Protein AF-A0A563DW80-F1 (afdb_monomer_lite)

Foldseek 3Di:
DDPPPLQLVVLLVLLVVLVVPLPPPVLVVVLVVQCVVLVVVPDPVSNVVSVVVSVVVVVVSVVVSVVSNVSSVVSNVSSVVVVVVVVVVVVVVVVD

Secondary structure (DSSP, 8-state):
-------HHHHHHHHHHHHHT-TTHHHHHHHHHHHHHHHHH--HHHHHHHHHHHHHHHHHHHHHHHHHHHHHHHHHHHHHHHHHHHHHHHHHHTT-

Structure (mmCIF, N/CA/C/O backbone):
data_AF-A0A563DW80-F1
#
_entry.id   AF-A0A563DW80-F1
#
loop_
_atom_site.group_PDB
_atom_site.id
_atom_site.type_symbol
_atom_site.label_atom_id
_atom_site.label_alt_id
_atom_site.label_comp_id
_atom_site.label_asym_id
_atom_site.label_entity_id
_atom_site.label_seq_id
_atom_site.pdbx_PDB_ins_code
_atom_site.Cartn_x
_atom_site.Cartn_y
_atom_site.Cartn_z
_atom_site.occupancy
_atom_site.B_iso_or_equiv
_atom_site.auth_seq_id
_atom_site.auth_comp_id
_atom_site.auth_asym_id
_atom_site.auth_atom_id
_atom_site.pdbx_PDB_model_num
ATOM 1 N N . MET A 1 1 ? 24.239 -14.620 -5.607 1.00 32.75 1 MET A N 1
ATOM 2 C CA . MET A 1 1 ? 24.041 -13.246 -6.111 1.00 32.75 1 MET A CA 1
ATOM 3 C C . MET A 1 1 ? 22.919 -13.300 -7.143 1.00 32.75 1 MET A C 1
ATOM 5 O O . MET A 1 1 ? 23.175 -13.481 -8.323 1.00 32.75 1 MET A O 1
ATOM 9 N N . THR A 1 2 ? 21.664 -13.322 -6.693 1.00 41.62 2 THR A N 1
ATOM 10 C CA . THR A 1 2 ? 20.494 -13.396 -7.581 1.00 41.62 2 THR A CA 1
ATOM 11 C C . THR A 1 2 ? 20.214 -11.996 -8.101 1.00 41.62 2 THR A C 1
ATOM 13 O O . THR A 1 2 ? 19.638 -11.177 -7.388 1.00 41.62 2 THR A O 1
ATOM 16 N N . GLY A 1 3 ? 20.694 -11.698 -9.308 1.00 39.69 3 GLY A N 1
ATOM 17 C CA . GLY A 1 3 ? 20.315 -10.477 -10.006 1.00 39.69 3 GLY A CA 1
ATOM 18 C C . GLY A 1 3 ? 18.807 -10.493 -10.216 1.00 39.69 3 GLY A C 1
ATOM 19 O O . GLY A 1 3 ? 18.300 -11.340 -10.949 1.00 39.69 3 GLY A O 1
ATOM 20 N N . LEU A 1 4 ? 18.092 -9.599 -9.529 1.00 50.62 4 LEU A N 1
ATOM 21 C CA . LEU A 1 4 ? 16.724 -9.245 -9.889 1.00 50.62 4 LEU A CA 1
ATOM 22 C C . LEU A 1 4 ? 16.760 -8.852 -11.367 1.00 50.62 4 LEU A C 1
ATOM 24 O O . LEU A 1 4 ? 17.449 -7.902 -11.732 1.00 50.62 4 LEU A O 1
ATOM 28 N N . SER A 1 5 ? 16.100 -9.639 -12.215 1.00 49.94 5 SER A N 1
ATOM 29 C CA . SER A 1 5 ? 15.978 -9.339 -13.638 1.00 49.94 5 SER A CA 1
ATOM 30 C C . SER A 1 5 ? 15.414 -7.922 -13.786 1.00 49.94 5 SER A C 1
ATOM 32 O O . SER A 1 5 ? 14.322 -7.636 -13.297 1.00 49.94 5 SER A O 1
ATOM 34 N N . THR A 1 6 ? 16.184 -7.023 -14.405 1.00 60.81 6 THR A N 1
ATOM 35 C CA . THR A 1 6 ? 15.820 -5.627 -14.701 1.00 60.81 6 THR A CA 1
ATOM 36 C C . THR A 1 6 ? 14.874 -5.563 -15.897 1.00 60.81 6 THR A C 1
ATOM 38 O O . THR A 1 6 ? 15.127 -4.855 -16.867 1.00 60.81 6 THR A O 1
ATOM 41 N N . ASP A 1 7 ? 13.804 -6.352 -15.860 1.00 68.19 7 ASP A N 1
ATOM 42 C CA . ASP A 1 7 ? 12.734 -6.267 -16.842 1.00 68.19 7 ASP A CA 1
ATOM 43 C C . ASP A 1 7 ? 11.873 -5.026 -16.516 1.00 68.19 7 ASP A C 1
ATOM 45 O O . ASP A 1 7 ? 11.304 -4.934 -15.419 1.00 68.19 7 ASP A O 1
ATOM 49 N N . PRO A 1 8 ? 11.780 -4.033 -17.419 1.00 67.44 8 PRO A N 1
ATOM 50 C CA . PRO A 1 8 ? 11.040 -2.799 -17.160 1.00 67.44 8 PRO A CA 1
ATOM 51 C C . PRO A 1 8 ? 9.534 -3.036 -16.968 1.00 67.44 8 PRO A C 1
ATOM 53 O O . PRO A 1 8 ? 8.886 -2.271 -16.251 1.00 67.44 8 PRO A O 1
ATOM 56 N N . GLY A 1 9 ? 8.974 -4.101 -17.549 1.00 69.69 9 GLY A N 1
ATOM 57 C CA . GLY A 1 9 ? 7.600 -4.535 -17.313 1.00 69.69 9 GLY A CA 1
ATOM 58 C C . GLY A 1 9 ? 7.411 -5.093 -15.902 1.00 69.69 9 GLY A C 1
ATOM 59 O O . GLY A 1 9 ? 6.446 -4.731 -15.229 1.00 69.69 9 GLY A O 1
ATOM 60 N N . ALA A 1 10 ? 8.357 -5.892 -15.404 1.00 71.62 10 ALA A N 1
ATOM 61 C CA . ALA A 1 10 ? 8.329 -6.414 -14.037 1.00 71.62 10 ALA A CA 1
ATOM 62 C C . ALA A 1 10 ? 8.387 -5.294 -12.981 1.00 71.62 10 ALA A C 1
ATOM 64 O O . ALA A 1 10 ? 7.649 -5.339 -11.995 1.00 71.62 10 ALA A O 1
ATOM 65 N N . LEU A 1 11 ? 9.187 -4.246 -13.215 1.00 72.69 11 LEU A N 1
AT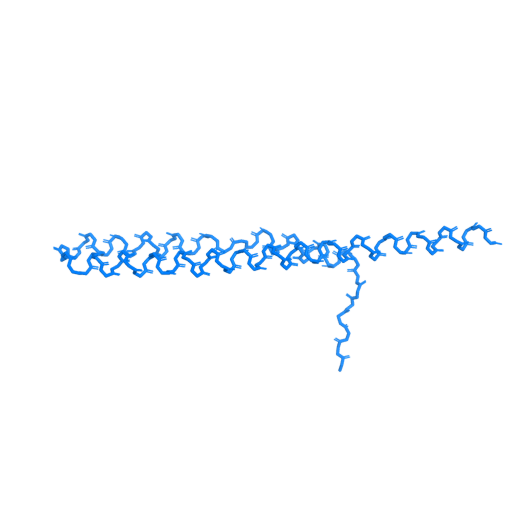OM 66 C CA . LEU A 1 11 ? 9.241 -3.062 -12.343 1.00 72.69 11 LEU A CA 1
ATOM 67 C C . LEU A 1 11 ? 7.908 -2.295 -12.329 1.00 72.69 11 LEU A C 1
ATOM 69 O O . LEU A 1 11 ? 7.439 -1.877 -11.269 1.00 72.69 11 LEU A O 1
ATOM 73 N N . GLN A 1 12 ? 7.257 -2.158 -13.487 1.00 70.38 12 GLN A N 1
ATOM 74 C CA . GLN A 1 12 ? 5.957 -1.488 -13.600 1.00 70.38 12 GLN A CA 1
ATOM 75 C C . GLN A 1 12 ? 4.817 -2.300 -12.970 1.00 70.38 12 GLN A C 1
ATOM 77 O O . GLN A 1 12 ? 3.935 -1.727 -12.325 1.00 70.38 12 GLN A O 1
ATOM 82 N N . VAL A 1 13 ? 4.830 -3.627 -13.123 1.00 75.19 13 VAL A N 1
ATOM 83 C CA . VAL A 1 13 ? 3.878 -4.532 -12.460 1.00 75.19 13 VAL A CA 1
ATOM 84 C C . VAL A 1 13 ? 4.088 -4.509 -10.947 1.00 75.19 13 VAL A C 1
ATOM 86 O O . VAL A 1 13 ? 3.108 -4.420 -10.209 1.00 75.19 13 VAL A O 1
ATOM 89 N N . GLY A 1 14 ? 5.339 -4.507 -10.478 1.00 66.50 14 GLY A N 1
ATOM 90 C CA . GLY A 1 14 ? 5.677 -4.345 -9.062 1.00 66.50 14 GLY A CA 1
ATOM 91 C C . GLY A 1 14 ? 5.150 -3.028 -8.486 1.00 66.50 14 GLY A C 1
ATOM 92 O O . GLY A 1 14 ? 4.427 -3.043 -7.491 1.00 66.50 14 GLY A O 1
ATOM 93 N 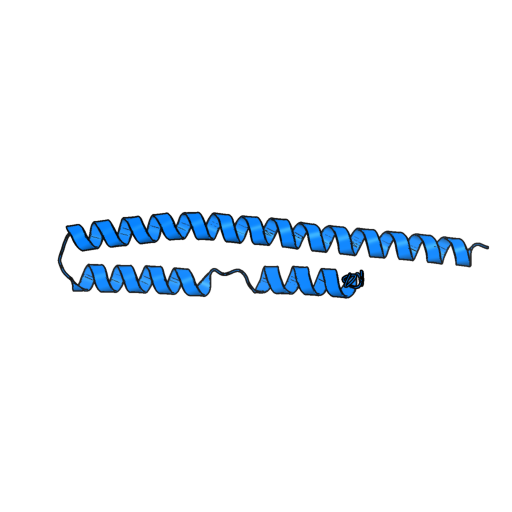N . ALA A 1 15 ? 5.405 -1.903 -9.163 1.00 65.56 15 ALA A N 1
ATOM 94 C CA . ALA A 1 15 ? 4.887 -0.590 -8.770 1.00 65.56 15 ALA A CA 1
ATOM 95 C C . ALA A 1 15 ? 3.350 -0.572 -8.676 1.00 65.56 15 ALA A C 1
ATOM 97 O O . ALA A 1 15 ? 2.786 -0.084 -7.698 1.00 65.56 15 ALA A O 1
ATOM 98 N N . ARG A 1 16 ? 2.659 -1.156 -9.665 1.00 67.62 16 ARG A N 1
ATOM 99 C CA . ARG A 1 16 ? 1.190 -1.214 -9.699 1.00 67.62 16 ARG A CA 1
ATOM 100 C C . ARG A 1 16 ? 0.614 -2.118 -8.610 1.00 67.62 16 ARG A C 1
ATOM 102 O O . ARG A 1 16 ? -0.410 -1.786 -8.026 1.00 67.62 16 ARG A O 1
ATOM 109 N N . THR A 1 17 ? 1.270 -3.243 -8.335 1.00 67.56 17 THR A N 1
ATOM 110 C CA . THR A 1 17 ? 0.836 -4.201 -7.308 1.00 67.56 17 THR A CA 1
ATOM 111 C C . THR A 1 17 ? 0.957 -3.594 -5.914 1.00 67.56 17 THR A C 1
ATOM 113 O O . THR A 1 17 ? 0.053 -3.763 -5.106 1.00 67.56 17 THR A O 1
ATOM 116 N N . MET A 1 18 ? 2.013 -2.825 -5.642 1.00 65.19 18 MET A N 1
ATOM 117 C CA . MET A 1 18 ? 2.156 -2.125 -4.361 1.00 65.19 18 MET A CA 1
ATOM 118 C C . MET A 1 18 ? 1.187 -0.950 -4.225 1.00 65.19 18 MET A C 1
ATOM 120 O O . MET A 1 18 ? 0.585 -0.797 -3.169 1.00 65.19 18 MET A O 1
ATOM 124 N N . ALA A 1 19 ? 0.954 -0.183 -5.296 1.00 62.91 19 ALA A N 1
ATOM 125 C CA . ALA A 1 19 ? -0.063 0.871 -5.293 1.00 62.91 19 ALA A CA 1
ATOM 126 C C . ALA A 1 19 ? -1.488 0.316 -5.079 1.00 62.91 19 ALA A C 1
ATOM 128 O O . ALA A 1 19 ? -2.307 0.943 -4.416 1.00 62.91 19 ALA A O 1
ATOM 129 N N . ALA A 1 20 ? -1.786 -0.876 -5.611 1.00 63.62 20 ALA A N 1
ATOM 130 C CA . ALA A 1 20 ? -3.063 -1.565 -5.403 1.00 63.62 20 ALA A CA 1
ATOM 131 C C . ALA A 1 20 ? -3.151 -2.290 -4.046 1.00 63.62 20 ALA A C 1
ATOM 133 O O . ALA A 1 20 ? -4.245 -2.499 -3.528 1.00 63.62 20 ALA A O 1
ATOM 134 N N . GLY A 1 21 ? -2.007 -2.676 -3.478 1.00 60.16 21 GLY A N 1
ATOM 135 C CA . GLY A 1 21 ? -1.876 -3.329 -2.177 1.00 60.16 21 GLY A CA 1
ATOM 136 C C . GLY A 1 21 ? -1.877 -2.372 -0.986 1.00 60.16 21 GLY A C 1
ATOM 137 O O . GLY A 1 21 ? -1.644 -2.840 0.128 1.00 60.16 21 GLY A O 1
ATOM 138 N N . GLY A 1 22 ? -2.131 -1.074 -1.212 1.00 58.41 22 GLY A N 1
ATOM 139 C CA . GLY A 1 22 ? -2.221 -0.037 -0.183 1.00 58.41 22 GLY A CA 1
ATOM 140 C C . GLY A 1 22 ? -2.997 -0.543 1.029 1.00 58.41 22 GLY A C 1
ATOM 141 O O . GLY A 1 22 ? -4.194 -0.833 0.960 1.00 58.41 22 GLY A O 1
ATOM 142 N N . SER A 1 23 ? -2.276 -0.708 2.133 1.00 58.03 23 SER A N 1
ATOM 143 C CA . SER A 1 23 ? -2.616 -1.469 3.336 1.00 58.03 23 SER A CA 1
ATOM 144 C C . SER A 1 23 ? -3.667 -0.788 4.216 1.00 58.03 23 SER A C 1
ATOM 146 O O . SER A 1 23 ? -3.582 -0.804 5.439 1.00 58.03 23 SER A O 1
ATOM 148 N N . SER A 1 24 ? -4.685 -0.183 3.615 1.00 56.56 24 SER A N 1
ATOM 149 C CA . SER A 1 24 ? -5.673 0.652 4.299 1.00 56.56 24 SER A CA 1
ATOM 150 C C . SER A 1 24 ? -6.888 -0.131 4.819 1.00 56.56 24 SER A C 1
ATOM 152 O O . SER A 1 24 ? -7.575 0.332 5.726 1.00 56.56 24 SER A O 1
ATOM 154 N N . GLY A 1 25 ? -7.153 -1.347 4.325 1.00 58.22 25 GLY A N 1
ATOM 155 C CA . GLY A 1 25 ? -8.347 -2.117 4.714 1.00 58.22 25 GLY A CA 1
ATOM 156 C C . GLY A 1 25 ? -8.273 -2.762 6.106 1.00 58.22 25 GLY A C 1
ATOM 157 O O . GLY A 1 25 ? -9.202 -2.651 6.909 1.00 58.22 25 GLY A O 1
ATOM 158 N N . LEU A 1 26 ? -7.158 -3.428 6.403 1.00 61.38 26 LEU A N 1
ATOM 159 C CA . LEU A 1 26 ? -6.949 -4.175 7.649 1.00 61.38 26 LEU A CA 1
ATOM 160 C C . LEU A 1 26 ? -6.905 -3.257 8.885 1.00 61.38 26 LEU A C 1
ATOM 162 O O . LEU A 1 26 ? -7.582 -3.545 9.873 1.00 61.38 26 LEU A O 1
ATOM 166 N N . PRO A 1 27 ? -6.219 -2.107 8.843 1.00 65.12 27 PRO A N 1
ATOM 167 C CA . PRO A 1 27 ? -6.148 -1.253 10.013 1.00 65.12 27 PRO A CA 1
ATOM 168 C C . PRO A 1 27 ? -7.406 -0.444 10.286 1.00 65.12 27 PRO A C 1
ATOM 170 O O . PRO A 1 27 ? -7.764 -0.243 11.443 1.00 65.12 27 PRO A O 1
ATOM 173 N N . VAL A 1 28 ? -8.129 -0.036 9.240 1.00 66.62 28 VAL A N 1
ATOM 174 C CA . VAL A 1 28 ? -9.455 0.575 9.396 1.00 66.62 28 VAL A CA 1
ATOM 175 C C . VAL A 1 28 ? -10.421 -0.414 10.060 1.00 66.62 28 VAL A C 1
ATOM 177 O O . VAL A 1 28 ? -11.231 -0.019 10.903 1.00 66.62 28 VAL A O 1
ATOM 180 N N . ALA A 1 29 ? -10.319 -1.707 9.735 1.00 67.44 29 ALA A N 1
ATOM 181 C CA . ALA A 1 29 ? -11.094 -2.757 10.393 1.00 67.44 29 ALA A CA 1
ATOM 182 C C . ALA A 1 29 ? -10.689 -2.946 11.868 1.00 67.44 29 ALA A C 1
ATOM 184 O O . ALA A 1 29 ? -11.565 -3.023 12.730 1.00 67.44 29 ALA A O 1
ATOM 185 N N . VAL A 1 30 ? -9.387 -2.939 12.176 1.00 69.69 30 VAL A N 1
ATOM 186 C CA . VAL A 1 30 ? -8.871 -3.024 13.556 1.00 69.69 30 VAL A CA 1
ATOM 187 C C . VAL A 1 30 ? -9.291 -1.808 14.387 1.00 69.69 30 VAL A C 1
ATOM 189 O O . VAL A 1 30 ? -9.794 -1.974 15.495 1.00 69.69 30 VAL A O 1
ATOM 192 N N . ALA A 1 31 ? -9.190 -0.591 13.848 1.00 66.81 31 ALA A N 1
ATOM 193 C CA . ALA A 1 31 ? -9.622 0.629 14.529 1.00 66.81 31 ALA A CA 1
ATOM 194 C C . ALA A 1 31 ? -11.131 0.617 14.834 1.00 66.81 31 ALA A C 1
ATOM 196 O O . ALA A 1 31 ? -11.550 0.993 15.933 1.00 66.81 31 ALA A O 1
ATOM 197 N N . ARG A 1 32 ? -11.964 0.131 13.899 1.00 69.06 32 ARG A N 1
ATOM 198 C CA . ARG A 1 32 ? -13.402 -0.074 14.151 1.00 69.06 32 ARG A CA 1
ATOM 199 C C . ARG A 1 32 ? -13.656 -1.109 15.244 1.00 69.06 32 ARG A C 1
ATOM 201 O O . ARG A 1 32 ? -14.506 -0.866 16.098 1.00 69.06 32 ARG A O 1
ATOM 208 N N . ALA A 1 33 ? -12.929 -2.226 15.238 1.00 71.75 33 ALA A N 1
ATOM 209 C CA . ALA A 1 33 ? -13.066 -3.269 16.251 1.00 71.75 33 ALA A CA 1
ATOM 210 C C . ALA A 1 33 ? -12.674 -2.756 17.646 1.00 71.75 33 ALA A C 1
ATOM 212 O O . ALA A 1 33 ? -13.435 -2.929 18.595 1.00 71.75 33 ALA A O 1
ATO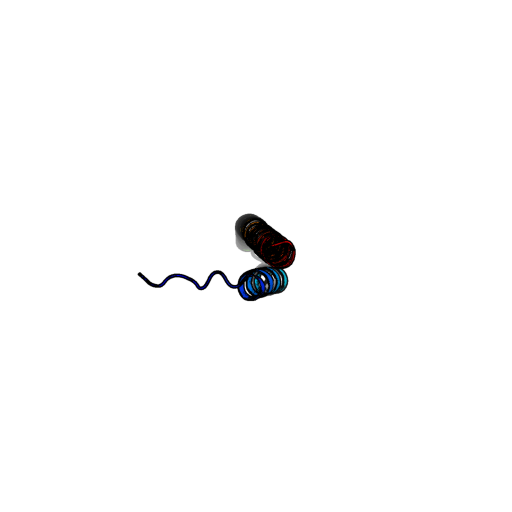M 213 N N . LEU A 1 34 ? -11.552 -2.041 17.764 1.00 69.75 34 LEU A N 1
ATOM 214 C CA . LEU A 1 34 ? -11.107 -1.438 19.023 1.00 69.75 34 LEU A CA 1
ATOM 215 C C . LEU A 1 34 ? -12.120 -0.421 19.561 1.00 69.75 34 LEU A C 1
ATOM 217 O O . LEU A 1 34 ? -12.417 -0.422 20.753 1.00 69.75 34 LEU A O 1
ATOM 221 N N . ARG A 1 35 ? -12.715 0.400 18.687 1.00 65.94 35 ARG A N 1
ATOM 222 C CA . ARG A 1 35 ? -13.755 1.366 19.073 1.00 65.94 35 ARG A CA 1
ATOM 223 C C . ARG A 1 35 ? -15.048 0.686 19.534 1.00 65.94 35 ARG A C 1
ATOM 225 O O . ARG A 1 35 ? -15.683 1.168 20.468 1.00 65.94 35 ARG A O 1
ATOM 232 N N . ALA A 1 36 ? -15.420 -0.434 18.912 1.00 70.50 36 ALA A N 1
ATOM 233 C CA . ALA A 1 36 ? -16.572 -1.235 19.321 1.00 70.50 36 ALA A CA 1
ATOM 234 C C . ALA A 1 36 ? -16.343 -1.922 20.679 1.00 70.50 36 ALA A C 1
ATOM 236 O O . ALA A 1 36 ? -17.221 -1.878 21.537 1.00 70.50 36 ALA A O 1
ATOM 237 N N . VAL A 1 37 ? -15.154 -2.492 20.901 1.00 70.56 37 VAL A N 1
ATOM 238 C CA . VAL A 1 37 ? -14.768 -3.121 22.177 1.00 70.56 37 VAL A CA 1
ATOM 239 C C . VAL A 1 37 ? -14.712 -2.088 23.306 1.00 70.56 37 VAL A C 1
ATOM 241 O O . VAL A 1 37 ? -15.244 -2.334 24.385 1.00 70.56 37 VAL A O 1
ATOM 244 N N . ALA A 1 38 ? -14.146 -0.908 23.045 1.00 65.94 38 ALA A N 1
ATOM 245 C CA . ALA A 1 38 ? -14.135 0.212 23.985 1.00 65.94 38 ALA A CA 1
ATOM 246 C C . ALA A 1 38 ? -15.550 0.670 24.374 1.00 65.94 38 ALA A C 1
ATOM 248 O O . ALA A 1 38 ? -15.853 0.804 25.557 1.00 65.94 38 ALA A O 1
ATOM 249 N N . GLY A 1 39 ? -16.434 0.856 23.385 1.00 66.88 39 GLY A N 1
ATOM 250 C CA . GLY A 1 39 ? -17.827 1.236 23.630 1.00 66.88 39 GLY A CA 1
ATOM 251 C C . GLY A 1 39 ? -18.614 0.177 24.408 1.00 66.88 39 GLY A C 1
ATOM 252 O O . GLY A 1 39 ? -19.439 0.526 25.246 1.00 66.88 39 GLY A O 1
ATOM 253 N N . ALA A 1 40 ? -18.331 -1.108 24.174 1.00 70.06 40 ALA A N 1
ATOM 254 C CA . ALA A 1 40 ? -18.966 -2.216 24.884 1.00 70.06 40 ALA A CA 1
ATOM 255 C C . ALA A 1 40 ? -18.485 -2.365 26.339 1.00 70.06 40 ALA A C 1
ATOM 257 O O . ALA A 1 40 ? -19.240 -2.851 27.177 1.00 70.06 40 ALA A O 1
ATOM 258 N N . ALA A 1 41 ? -17.254 -1.948 26.650 1.00 70.06 41 ALA A N 1
ATOM 259 C CA . ALA A 1 41 ? -16.684 -2.068 27.990 1.00 70.06 41 ALA A CA 1
ATOM 260 C C . ALA A 1 41 ? -17.249 -1.045 28.992 1.00 70.06 41 ALA A C 1
ATOM 262 O O . ALA A 1 41 ? -17.136 -1.260 30.195 1.00 70.06 41 ALA A O 1
ATOM 263 N N . GLY A 1 42 ? -17.827 0.073 28.527 1.00 67.38 42 GLY A N 1
ATOM 264 C CA . GLY A 1 42 ? -18.385 1.126 29.392 1.00 67.38 42 GLY A CA 1
ATOM 265 C C . GLY A 1 42 ? -17.362 1.822 30.303 1.00 67.38 42 GLY A C 1
ATOM 266 O O . GLY A 1 42 ? -17.734 2.666 31.115 1.00 67.38 42 GLY A O 1
ATOM 267 N N . ASP A 1 43 ? -16.081 1.480 30.164 1.00 75.81 43 ASP A N 1
ATOM 268 C CA . ASP A 1 43 ? -14.980 1.988 30.966 1.00 75.81 43 ASP A CA 1
ATOM 269 C C . ASP A 1 43 ? -14.288 3.148 30.215 1.00 75.81 43 ASP A C 1
ATOM 271 O O . ASP A 1 43 ? -13.763 2.966 29.102 1.00 75.81 43 ASP A O 1
ATOM 275 N N . PRO A 1 44 ? -14.284 4.363 30.795 1.00 71.94 44 PRO A N 1
ATOM 276 C CA . PRO A 1 44 ? -13.697 5.540 30.166 1.00 71.94 44 PRO A CA 1
ATOM 277 C C . PRO A 1 44 ? -12.171 5.442 30.006 1.00 71.94 44 PRO A C 1
ATOM 279 O O . PRO A 1 44 ? -11.625 5.996 29.052 1.00 71.94 44 PRO A O 1
ATOM 282 N N . GLN A 1 45 ? -11.473 4.712 30.879 1.00 76.69 45 GLN A N 1
ATOM 283 C CA . GLN A 1 45 ? -10.024 4.510 30.804 1.00 76.69 45 GLN A CA 1
ATOM 284 C C . GLN A 1 45 ? -9.648 3.547 29.672 1.00 76.69 45 GLN A C 1
ATOM 286 O O . GLN A 1 45 ? -8.700 3.806 28.922 1.00 76.69 45 GLN A O 1
ATOM 291 N N . LEU A 1 46 ? -10.418 2.470 29.494 1.00 73.12 46 LEU A N 1
ATOM 292 C CA . LEU A 1 46 ? -10.250 1.554 28.361 1.00 73.12 46 LEU A CA 1
ATOM 293 C C . LEU A 1 46 ? -10.580 2.235 27.030 1.00 73.12 46 LEU A C 1
ATOM 295 O O . LEU A 1 46 ? -9.867 2.034 26.047 1.00 73.12 46 LEU A O 1
ATOM 299 N N . SER A 1 47 ? -11.601 3.093 27.007 1.00 72.00 47 SER A N 1
ATOM 300 C CA . SER A 1 47 ? -11.962 3.865 25.813 1.00 72.00 47 SER A CA 1
ATOM 301 C C . SER A 1 47 ? -10.870 4.845 25.393 1.00 72.00 47 SER A C 1
ATOM 303 O O . SER A 1 47 ? -10.514 4.918 24.216 1.00 72.00 47 SER A O 1
ATOM 305 N N . GLU A 1 48 ? -10.289 5.555 26.356 1.00 77.44 48 GLU A N 1
ATOM 306 C CA . GLU A 1 48 ? -9.179 6.473 26.112 1.00 77.44 48 GLU A CA 1
ATOM 307 C C . GLU A 1 48 ? -7.905 5.731 25.675 1.00 77.44 48 GLU A C 1
ATOM 309 O O . GLU A 1 48 ? -7.202 6.173 24.765 1.00 77.44 48 GLU A O 1
ATOM 314 N N . THR A 1 49 ? -7.631 4.563 26.260 1.00 79.06 49 THR A N 1
ATOM 315 C CA . THR A 1 49 ? -6.497 3.714 25.863 1.00 79.06 49 THR A CA 1
ATOM 316 C C . THR A 1 49 ? -6.668 3.194 24.435 1.00 79.06 49 THR A C 1
ATOM 318 O O . THR A 1 49 ? -5.751 3.309 23.623 1.00 79.06 49 THR A O 1
ATOM 321 N N . ALA A 1 50 ? -7.854 2.687 24.089 1.00 69.12 50 ALA A N 1
ATOM 322 C CA . ALA A 1 50 ? -8.165 2.215 22.743 1.00 69.12 50 ALA A CA 1
ATOM 323 C C . ALA A 1 50 ? -8.059 3.336 21.699 1.00 69.12 50 ALA A C 1
ATOM 325 O O . ALA A 1 50 ? -7.549 3.106 20.602 1.00 69.12 50 ALA A O 1
ATOM 326 N N . ARG A 1 51 ? -8.477 4.560 22.051 1.00 74.12 51 ARG A N 1
ATOM 327 C CA . ARG A 1 51 ? -8.320 5.748 21.202 1.00 74.12 51 ARG A CA 1
ATOM 328 C C . ARG A 1 51 ? -6.845 6.050 20.927 1.00 74.12 51 ARG A C 1
ATOM 330 O O . ARG A 1 51 ? -6.470 6.184 19.768 1.00 74.12 51 ARG A O 1
ATOM 337 N N . ARG A 1 52 ? -6.006 6.096 21.967 1.00 79.31 52 ARG A N 1
ATOM 338 C CA . ARG A 1 52 ? -4.562 6.363 21.824 1.00 79.31 52 ARG A CA 1
ATOM 339 C C . ARG A 1 52 ? -3.845 5.296 21.007 1.00 79.31 52 ARG A C 1
ATOM 341 O O . ARG A 1 52 ? -2.999 5.625 20.186 1.00 79.31 52 ARG A O 1
ATOM 348 N N . VAL A 1 53 ? -4.195 4.025 21.209 1.00 78.75 53 VAL A N 1
ATOM 349 C CA . VAL A 1 53 ? -3.647 2.921 20.410 1.00 78.75 53 VAL A CA 1
ATOM 350 C C . VAL A 1 53 ? -4.073 3.061 18.949 1.00 78.75 53 VAL A C 1
ATOM 352 O O . VAL A 1 53 ? -3.229 2.948 18.069 1.00 78.75 53 VAL A O 1
ATOM 355 N N . ALA A 1 54 ? -5.341 3.370 18.671 1.00 72.19 54 ALA A N 1
ATOM 356 C CA . ALA A 1 54 ? -5.804 3.583 17.301 1.00 72.19 54 ALA A CA 1
ATOM 357 C C . ALA A 1 54 ? -5.100 4.769 16.616 1.00 72.19 54 ALA A C 1
ATOM 359 O O . ALA A 1 54 ? -4.775 4.673 15.437 1.00 72.19 54 ALA A O 1
ATOM 360 N N . GLU A 1 55 ? -4.836 5.856 17.344 1.00 72.31 55 GLU A N 1
ATOM 361 C CA . GLU A 1 55 ? -4.093 7.020 16.842 1.00 72.31 55 GLU A CA 1
ATOM 362 C C . GLU A 1 55 ? -2.626 6.691 16.550 1.00 72.31 55 GLU A C 1
ATOM 364 O O . GLU A 1 55 ? -2.138 7.023 15.474 1.00 72.31 55 GLU A O 1
ATOM 369 N N . LEU A 1 56 ? -1.944 5.985 17.457 1.00 75.44 56 LEU A N 1
ATOM 370 C CA . LEU A 1 56 ? -0.557 5.559 17.252 1.00 75.44 56 LEU A CA 1
ATOM 371 C C . LEU A 1 56 ? -0.434 4.657 16.018 1.00 75.44 56 LEU A C 1
ATOM 373 O O . LEU A 1 56 ? 0.439 4.854 15.179 1.00 75.44 56 LEU A O 1
ATOM 377 N N . TRP A 1 57 ? -1.349 3.696 15.887 1.00 72.44 57 TRP A N 1
ATOM 378 C CA . TRP A 1 57 ? -1.383 2.811 14.731 1.00 72.44 57 TRP A CA 1
ATOM 379 C C . TRP A 1 57 ? -1.687 3.583 13.448 1.00 72.44 57 TRP A C 1
ATOM 381 O O . TRP A 1 57 ? -1.049 3.321 12.438 1.00 72.44 57 TRP A O 1
ATOM 391 N N . ALA A 1 58 ? -2.615 4.545 13.471 1.00 69.75 58 ALA A N 1
ATOM 392 C CA . ALA A 1 58 ? -2.929 5.363 12.301 1.00 69.75 58 ALA A CA 1
ATOM 393 C C . ALA A 1 58 ? -1.705 6.131 11.774 1.00 69.75 58 ALA A C 1
ATOM 395 O O . ALA A 1 58 ? -1.531 6.193 10.560 1.00 69.75 58 ALA A O 1
ATOM 396 N N . THR A 1 59 ? -0.855 6.658 12.660 1.00 72.56 59 THR A N 1
ATOM 397 C CA . THR A 1 59 ? 0.401 7.319 12.274 1.00 72.56 59 THR A CA 1
ATOM 398 C C . THR A 1 59 ? 1.391 6.334 11.656 1.00 72.56 59 THR A C 1
ATOM 400 O O . THR A 1 59 ? 1.834 6.550 10.537 1.00 72.56 59 THR A O 1
ATOM 403 N N . GLU A 1 60 ? 1.660 5.204 12.317 1.00 71.94 60 GLU A N 1
ATOM 404 C CA . GLU A 1 60 ? 2.580 4.173 11.801 1.00 71.94 60 GLU A CA 1
ATOM 405 C C . GLU A 1 60 ? 2.147 3.639 10.427 1.00 71.94 60 GLU A C 1
ATOM 407 O O . GLU A 1 60 ? 2.957 3.345 9.552 1.00 71.94 60 GLU A O 1
ATOM 412 N N . LEU A 1 61 ? 0.840 3.526 10.204 1.00 69.56 61 LEU A N 1
ATOM 413 C CA . LEU A 1 61 ? 0.297 3.080 8.925 1.00 69.56 61 LEU A CA 1
ATOM 414 C C . LEU A 1 61 ? 0.358 4.151 7.848 1.00 69.56 61 LEU A C 1
ATOM 416 O O . LEU A 1 61 ? 0.509 3.796 6.683 1.00 69.56 61 LEU A O 1
ATOM 420 N N . ALA A 1 62 ? 0.225 5.425 8.218 1.00 70.38 62 ALA A N 1
ATOM 421 C CA . ALA A 1 62 ? 0.442 6.532 7.299 1.00 70.38 62 ALA A CA 1
ATOM 422 C C . ALA A 1 62 ? 1.911 6.576 6.857 1.00 70.38 62 ALA A C 1
ATOM 424 O O . ALA A 1 62 ? 2.168 6.683 5.662 1.00 70.38 62 ALA A O 1
ATOM 425 N N . ASP A 1 63 ? 2.849 6.375 7.785 1.00 75.00 63 ASP A N 1
ATOM 426 C CA . ASP A 1 63 ? 4.284 6.320 7.487 1.00 75.00 63 ASP A CA 1
ATOM 427 C C . ASP A 1 63 ? 4.635 5.123 6.583 1.00 75.00 63 ASP A C 1
ATOM 429 O O . ASP A 1 63 ? 5.425 5.244 5.642 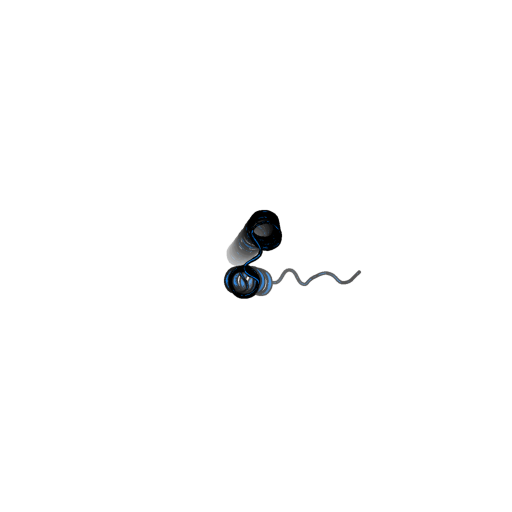1.00 75.00 63 ASP A O 1
ATOM 433 N N . LEU A 1 64 ? 4.019 3.959 6.821 1.00 72.50 64 LEU A N 1
ATOM 434 C CA . LEU A 1 64 ? 4.189 2.773 5.974 1.00 72.50 64 LEU A CA 1
ATOM 435 C C . LEU A 1 64 ? 3.560 2.939 4.585 1.00 72.50 64 LEU A C 1
ATOM 437 O O . LEU A 1 64 ? 4.150 2.490 3.600 1.00 72.50 64 LEU A O 1
ATOM 441 N N . ASP A 1 65 ? 2.389 3.572 4.492 1.00 75.31 65 ASP A N 1
ATOM 442 C CA . ASP A 1 65 ? 1.746 3.880 3.212 1.00 75.31 65 ASP A CA 1
ATOM 443 C C . ASP A 1 65 ? 2.585 4.888 2.419 1.00 75.31 65 ASP A C 1
ATOM 445 O O . ASP A 1 65 ? 2.889 4.644 1.252 1.00 75.31 65 ASP A O 1
ATOM 449 N N . GLU A 1 66 ? 3.067 5.952 3.066 1.00 75.62 66 GLU A N 1
ATOM 450 C CA . GLU A 1 66 ? 3.971 6.932 2.465 1.00 75.62 66 GLU A CA 1
ATOM 451 C C . GLU A 1 66 ? 5.266 6.264 1.971 1.00 75.62 66 GLU A C 1
ATOM 453 O O . GLU A 1 66 ? 5.658 6.450 0.815 1.00 75.62 66 GLU A O 1
ATOM 458 N N . CYS A 1 67 ? 5.895 5.406 2.782 1.00 73.69 67 CYS A N 1
ATOM 459 C CA . CYS A 1 67 ? 7.058 4.622 2.354 1.00 73.69 67 CYS A CA 1
ATOM 460 C C . CYS A 1 67 ? 6.743 3.721 1.148 1.00 73.69 67 CYS A C 1
ATOM 462 O O . CYS A 1 67 ? 7.539 3.633 0.207 1.00 73.69 67 CYS A O 1
ATOM 464 N N . GLY A 1 68 ? 5.581 3.063 1.151 1.00 74.56 68 GLY A N 1
ATOM 465 C CA . GLY A 1 68 ? 5.114 2.230 0.045 1.00 74.56 68 GLY A CA 1
ATOM 466 C C . GLY A 1 68 ? 4.924 3.026 -1.249 1.00 74.56 68 GLY A C 1
ATOM 467 O O . GLY A 1 68 ? 5.346 2.577 -2.320 1.00 74.56 68 GLY A O 1
ATOM 468 N N . GLN A 1 69 ? 4.362 4.232 -1.154 1.00 78.62 69 GLN A N 1
ATOM 469 C CA . GLN A 1 69 ? 4.181 5.147 -2.280 1.00 78.62 69 GLN A CA 1
ATOM 470 C C . GLN A 1 69 ? 5.520 5.636 -2.845 1.00 78.62 69 GLN A C 1
ATOM 472 O O . GLN A 1 69 ? 5.723 5.582 -4.061 1.00 78.62 69 GLN A O 1
ATOM 477 N N . TRP A 1 70 ? 6.460 6.044 -1.986 1.00 75.38 70 TRP A N 1
ATOM 478 C CA . TRP A 1 70 ? 7.813 6.431 -2.401 1.00 75.38 70 TRP A CA 1
ATOM 479 C C . TRP A 1 70 ? 8.530 5.301 -3.140 1.00 75.38 70 TRP A C 1
ATOM 481 O O . TRP A 1 70 ? 9.124 5.516 -4.201 1.00 75.38 70 TRP A O 1
ATOM 491 N N . PHE A 1 71 ? 8.443 4.078 -2.620 1.00 72.25 71 PHE A N 1
ATOM 492 C CA . PHE A 1 71 ? 9.070 2.920 -3.245 1.00 72.25 71 PHE A CA 1
ATOM 493 C C . PHE A 1 71 ? 8.407 2.561 -4.590 1.00 72.25 71 PHE A C 1
ATOM 495 O O . PHE A 1 71 ? 9.105 2.318 -5.578 1.00 72.25 71 PHE A O 1
ATOM 502 N N . ALA A 1 72 ? 7.072 2.612 -4.682 1.00 72.12 72 ALA A N 1
ATOM 503 C CA . ALA A 1 72 ? 6.342 2.409 -5.936 1.00 72.12 72 ALA A CA 1
ATOM 504 C C . ALA A 1 72 ? 6.694 3.467 -6.999 1.00 72.12 72 ALA A C 1
ATOM 506 O O . ALA A 1 72 ? 6.903 3.124 -8.167 1.00 72.12 72 ALA A O 1
ATOM 507 N N . ALA A 1 73 ? 6.822 4.735 -6.599 1.00 77.81 73 ALA A N 1
ATOM 508 C CA . ALA A 1 73 ? 7.262 5.818 -7.475 1.00 77.81 73 ALA A CA 1
ATOM 509 C C . ALA A 1 73 ? 8.701 5.597 -7.977 1.00 77.81 73 ALA A C 1
ATOM 511 O O . ALA A 1 73 ? 8.988 5.799 -9.163 1.00 77.81 73 ALA A O 1
ATOM 512 N N . GLY A 1 74 ? 9.591 5.112 -7.106 1.00 75.44 74 GLY A N 1
ATOM 513 C CA . GLY A 1 74 ? 10.956 4.726 -7.465 1.00 75.44 74 GLY A CA 1
ATOM 514 C C . GLY A 1 74 ? 11.001 3.616 -8.519 1.00 75.44 74 GLY A C 1
ATOM 515 O O . GLY A 1 74 ? 11.675 3.761 -9.540 1.00 75.44 74 GLY A O 1
ATOM 516 N N . LEU A 1 75 ? 10.230 2.539 -8.329 1.00 73.75 75 LEU A N 1
ATOM 517 C CA . LEU A 1 75 ? 10.129 1.444 -9.305 1.00 73.75 75 LEU A CA 1
ATOM 518 C C . LEU A 1 75 ? 9.549 1.906 -10.646 1.00 73.75 75 LEU A C 1
ATOM 520 O O . LEU A 1 75 ? 10.035 1.496 -11.701 1.00 73.75 75 LEU A O 1
ATOM 524 N N . HIS A 1 76 ? 8.537 2.775 -10.622 1.00 76.31 76 HIS A N 1
ATOM 525 C CA . HIS A 1 76 ? 7.956 3.336 -11.839 1.00 76.31 76 HIS A CA 1
ATOM 526 C C . HIS A 1 76 ? 8.984 4.157 -12.627 1.00 76.31 76 HIS A C 1
ATOM 528 O O . HIS A 1 76 ? 9.164 3.946 -13.828 1.00 76.31 76 HIS A O 1
ATOM 534 N N . THR A 1 77 ? 9.708 5.039 -11.934 1.00 83.06 77 THR A N 1
ATOM 535 C CA . THR A 1 77 ? 10.757 5.886 -12.519 1.00 83.06 77 THR A CA 1
ATOM 536 C C . THR A 1 77 ? 11.889 5.045 -13.110 1.00 83.06 77 THR A C 1
ATOM 538 O O . THR A 1 77 ? 12.325 5.298 -14.236 1.00 83.06 77 THR A O 1
ATOM 541 N N . ALA A 1 78 ? 12.330 4.007 -12.393 1.00 73.81 78 ALA A N 1
ATOM 542 C CA . ALA A 1 78 ? 13.325 3.057 -12.882 1.00 73.81 78 ALA A CA 1
ATOM 543 C C . ALA A 1 78 ? 12.838 2.335 -14.151 1.00 73.81 78 ALA A C 1
ATOM 545 O O . ALA A 1 78 ? 13.553 2.273 -15.148 1.00 73.81 78 ALA A O 1
ATOM 546 N N . GLY A 1 79 ? 11.594 1.848 -14.159 1.00 73.19 79 GLY A N 1
ATOM 547 C CA . GLY A 1 79 ? 11.006 1.201 -15.334 1.00 73.19 79 GLY A CA 1
ATOM 548 C C . GLY A 1 79 ? 10.975 2.111 -16.568 1.00 73.19 79 GLY A C 1
ATOM 549 O O . GLY A 1 79 ? 11.303 1.664 -17.667 1.00 73.19 79 GLY A O 1
ATOM 550 N N . GLN A 1 80 ? 10.640 3.395 -16.398 1.00 83.25 80 GLN A N 1
ATOM 551 C CA . GLN A 1 80 ? 10.643 4.371 -17.495 1.00 83.25 80 GLN A CA 1
ATOM 552 C C . GLN A 1 80 ? 12.047 4.666 -18.026 1.00 83.25 80 GLN A C 1
ATOM 554 O O . GLN A 1 80 ? 12.245 4.743 -19.238 1.00 83.25 80 GLN A O 1
ATOM 559 N N . THR A 1 81 ? 13.027 4.816 -17.134 1.00 81.44 81 THR A N 1
ATOM 560 C CA . THR A 1 81 ? 14.414 5.093 -17.530 1.00 81.44 81 THR A CA 1
ATOM 561 C C . THR A 1 81 ? 15.029 3.922 -18.288 1.00 81.44 81 THR A C 1
ATOM 563 O O . THR A 1 81 ? 15.660 4.147 -19.321 1.00 81.44 81 THR A O 1
ATOM 566 N N . TYR A 1 82 ? 14.784 2.682 -17.855 1.00 73.50 82 TYR A N 1
ATOM 567 C CA . TYR A 1 82 ? 15.218 1.496 -18.599 1.00 73.50 82 TYR A CA 1
ATOM 568 C C . TYR A 1 82 ? 14.569 1.410 -19.986 1.00 73.50 82 TYR A C 1
ATOM 570 O O . TYR A 1 82 ? 15.278 1.222 -20.973 1.00 73.50 82 TYR A O 1
ATOM 578 N N . ALA A 1 83 ? 13.255 1.628 -20.087 1.00 79.19 83 ALA A N 1
ATOM 579 C CA . ALA A 1 83 ? 12.555 1.609 -21.373 1.00 79.19 83 ALA A CA 1
ATOM 580 C C . ALA A 1 83 ? 13.065 2.697 -22.339 1.00 79.19 83 ALA A C 1
ATOM 582 O O . ALA A 1 83 ? 13.240 2.452 -23.534 1.00 79.19 83 ALA A O 1
ATOM 583 N N . ALA A 1 84 ? 13.348 3.899 -21.827 1.00 84.56 84 ALA A N 1
ATOM 584 C CA . ALA A 1 84 ? 13.910 4.987 -22.622 1.00 84.56 84 ALA A CA 1
ATOM 585 C C . ALA A 1 84 ? 15.332 4.669 -23.118 1.00 84.56 84 ALA A C 1
ATOM 587 O O . ALA A 1 84 ? 15.656 4.938 -24.278 1.00 84.56 84 ALA A O 1
ATOM 588 N N . ALA A 1 85 ? 16.168 4.071 -22.265 1.00 80.06 85 ALA A N 1
ATOM 589 C CA . ALA A 1 85 ? 17.516 3.649 -22.634 1.00 80.06 85 ALA A CA 1
ATOM 590 C C . ALA A 1 85 ? 17.492 2.560 -23.719 1.00 80.06 85 ALA A C 1
ATOM 592 O O . ALA A 1 85 ? 18.223 2.657 -24.705 1.00 80.06 85 ALA A O 1
ATOM 593 N N . GLU A 1 86 ? 16.612 1.567 -23.588 1.00 79.56 86 GLU A N 1
ATOM 594 C CA . GLU A 1 86 ? 16.440 0.509 -24.587 1.00 79.56 86 GLU A CA 1
ATOM 595 C C . GLU A 1 86 ? 15.998 1.082 -25.943 1.00 79.56 86 GLU A C 1
ATOM 597 O O . GLU A 1 86 ? 16.607 0.793 -26.978 1.00 79.56 86 GLU A O 1
ATOM 602 N N . ALA A 1 87 ? 15.007 1.979 -25.943 1.00 85.19 87 ALA A N 1
ATOM 603 C CA . ALA A 1 87 ? 14.541 2.647 -27.155 1.00 85.19 87 ALA A CA 1
ATOM 604 C C . ALA A 1 87 ? 15.658 3.455 -27.844 1.00 85.19 87 ALA A C 1
ATOM 606 O O . ALA A 1 87 ? 15.784 3.422 -29.073 1.00 85.19 87 ALA A O 1
ATOM 607 N N . ALA A 1 88 ? 16.500 4.146 -27.069 1.00 87.81 88 ALA A N 1
ATOM 608 C CA . ALA A 1 88 ? 17.633 4.905 -27.593 1.00 87.81 88 ALA A CA 1
ATOM 609 C C . ALA A 1 88 ? 18.690 3.999 -28.249 1.00 87.81 88 ALA A C 1
ATOM 611 O O . ALA A 1 88 ? 19.192 4.322 -29.330 1.00 87.81 88 ALA A O 1
ATOM 612 N N . VAL A 1 89 ? 18.9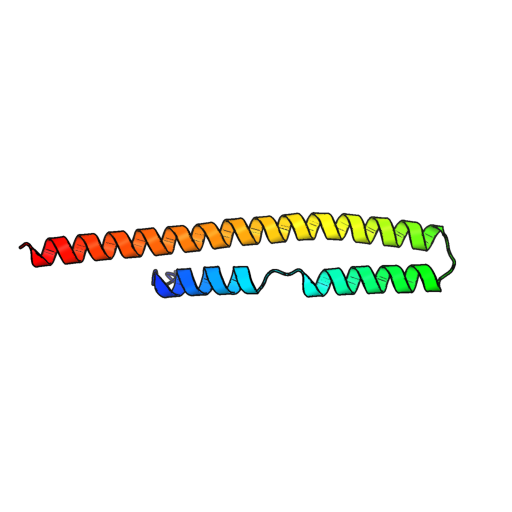91 2.847 -27.640 1.00 86.25 89 VAL A N 1
ATOM 613 C CA . VAL A 1 89 ? 19.924 1.854 -28.196 1.00 86.25 89 VAL A CA 1
ATOM 614 C C . VAL A 1 89 ? 19.384 1.278 -29.504 1.00 86.25 89 VAL A C 1
ATOM 616 O O . VAL A 1 89 ? 20.091 1.291 -30.512 1.00 86.25 89 VAL A O 1
ATOM 619 N N . VAL A 1 9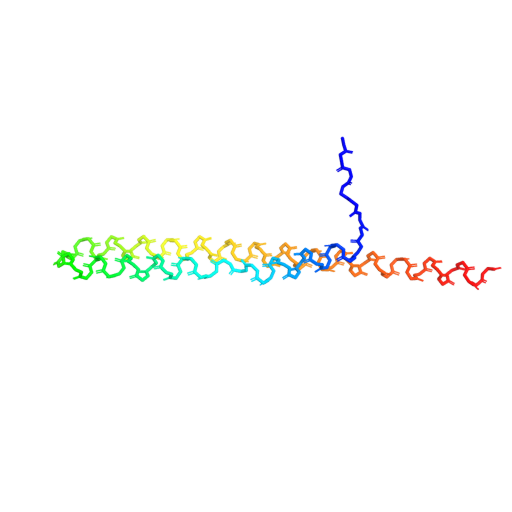0 ? 18.119 0.851 -29.538 1.00 88.06 90 VAL A N 1
ATOM 620 C CA . VAL A 1 90 ? 17.489 0.310 -30.756 1.00 88.06 90 VAL A CA 1
ATOM 621 C C . VAL A 1 90 ? 17.486 1.343 -31.887 1.00 88.06 90 VAL A C 1
ATOM 623 O O . VAL A 1 90 ? 17.798 1.015 -33.034 1.00 88.06 90 VAL A O 1
ATOM 626 N N . ALA A 1 91 ? 17.183 2.605 -31.579 1.00 87.38 91 ALA A N 1
ATOM 627 C CA . ALA A 1 91 ? 17.226 3.689 -32.556 1.00 87.38 91 ALA A CA 1
ATOM 628 C C . ALA A 1 91 ? 18.650 3.990 -33.056 1.00 87.38 91 ALA A C 1
ATOM 630 O O . ALA A 1 91 ? 18.821 4.414 -34.197 1.00 87.38 91 ALA A O 1
ATOM 631 N N . SER A 1 92 ? 19.676 3.805 -32.221 1.00 85.44 92 SER A N 1
ATOM 632 C CA . SER A 1 92 ? 21.082 3.921 -32.628 1.00 85.44 92 SER A CA 1
ATOM 633 C C . SER A 1 92 ? 21.471 2.815 -33.613 1.00 85.44 92 SER A C 1
ATOM 635 O O . SER A 1 92 ? 21.972 3.100 -34.699 1.00 85.44 92 SER A O 1
ATOM 637 N N . VAL A 1 93 ? 21.133 1.562 -33.287 1.00 86.62 93 VAL A N 1
ATOM 638 C CA . VAL A 1 93 ? 21.422 0.395 -34.136 1.00 86.62 93 VAL A CA 1
ATOM 639 C C . VAL A 1 93 ? 20.724 0.497 -35.492 1.00 86.62 93 VAL A C 1
ATOM 641 O O . VAL A 1 93 ? 21.347 0.234 -36.507 1.00 86.62 93 VAL A O 1
ATOM 644 N N . ARG A 1 94 ? 19.459 0.937 -35.547 1.00 81.62 94 ARG A N 1
ATOM 645 C CA . ARG A 1 94 ? 18.726 1.105 -36.822 1.00 81.62 94 ARG A CA 1
ATOM 646 C C . ARG A 1 94 ? 19.255 2.226 -37.721 1.00 81.62 94 ARG A C 1
ATOM 648 O O . ARG A 1 94 ? 18.868 2.288 -38.883 1.00 81.62 94 ARG A O 1
ATOM 655 N N . ARG A 1 95 ? 20.048 3.150 -37.175 1.00 80.00 95 ARG A N 1
ATOM 656 C CA . ARG A 1 95 ? 20.663 4.259 -37.923 1.00 80.00 95 ARG A CA 1
ATOM 657 C C . ARG A 1 95 ? 22.073 3.931 -38.425 1.00 80.00 95 ARG A C 1
ATOM 659 O O . ARG A 1 95 ? 22.656 4.775 -39.099 1.00 80.00 95 ARG A O 1
ATOM 666 N N . SER A 1 96 ? 22.599 2.757 -38.070 1.00 65.81 96 SER A N 1
ATOM 667 C CA . SER A 1 96 ? 23.907 2.231 -38.485 1.00 65.81 96 SER A CA 1
ATOM 668 C C . SER A 1 96 ? 23.737 1.259 -39.648 1.00 65.81 96 SER A C 1
ATOM 670 O O . SER A 1 96 ? 24.625 1.252 -40.525 1.00 65.81 96 SER A O 1
#

Sequence (96 aa):
MTGLSTDPGALQVGARTMAAGGSSGLPVAVARALRAVAGAAGDPQLSETARRVAELWATELADLDECGQWFAAGLHTAGQTYAAAEAAVVASVRRS

Radius of gyration: 22.29 Å; chains: 1; bounding box: 43×21×70 Å

pLDDT: mean 71.08, std 9.68, range [32.75, 88.06]

Organism: NCBI:txid1660198